Protein AF-A0A9W6CK40-F1 (afdb_monomer_lite)

Sequence (59 aa):
MSGRPALFTQADLARVFAAAKRVGMAVRVDLVRGIAEVVPAGDLPTPNRPVEPRRIRVL

Foldseek 3Di:
DDPDPPPQDPVNVVVVQVVLVVVQWHWDADPVVRDIDIGRVVPDPDPPDDPDPPPDPDD

Structure (mmCIF, N/CA/C/O backbone):
data_AF-A0A9W6CK40-F1
#
_entry.id   AF-A0A9W6CK40-F1
#
loop_
_atom_site.group_PDB
_atom_site.id
_atom_site.type_symbol
_atom_site.label_atom_id
_atom_site.label_alt_id
_atom_site.label_comp_id
_atom_site.label_asym_id
_atom_site.label_entity_id
_atom_site.label_seq_id
_atom_site.pdbx_PDB_ins_code
_atom_site.Cartn_x
_atom_site.Cartn_y
_atom_site.Cartn_z
_atom_site.occupancy
_atom_site.B_iso_or_equiv
_atom_site.auth_seq_id
_atom_site.auth_comp_id
_atom_site.auth_asym_id
_atom_site.auth_atom_id
_atom_site.pdbx_PDB_model_num
ATOM 1 N N . MET A 1 1 ? -1.804 -14.721 -27.004 1.00 46.19 1 MET A N 1
ATOM 2 C CA . MET A 1 1 ? -1.556 -13.365 -26.466 1.00 46.19 1 MET A CA 1
ATOM 3 C C . MET A 1 1 ? -0.358 -13.447 -25.530 1.00 46.19 1 MET A C 1
ATOM 5 O O . MET A 1 1 ? -0.477 -14.005 -24.451 1.00 46.19 1 MET A O 1
ATOM 9 N N . SER A 1 2 ? 0.817 -13.015 -25.991 1.00 47.44 2 SER A N 1
ATOM 10 C CA . SER A 1 2 ? 2.067 -13.055 -25.218 1.00 47.44 2 SER A CA 1
ATOM 11 C C . SER A 1 2 ? 2.071 -11.903 -24.209 1.00 47.44 2 SER A C 1
ATOM 13 O O . SER A 1 2 ? 2.386 -10.771 -24.576 1.00 47.44 2 SER A O 1
ATOM 15 N N . GLY A 1 3 ? 1.707 -12.171 -22.956 1.00 50.84 3 GLY A N 1
ATOM 16 C CA . GLY A 1 3 ? 1.838 -11.210 -21.862 1.00 50.84 3 GLY A CA 1
ATOM 17 C C . GLY A 1 3 ? 3.309 -11.025 -21.505 1.00 50.84 3 GLY A C 1
ATOM 18 O O . GLY A 1 3 ? 3.834 -11.748 -20.665 1.00 50.84 3 GLY A O 1
ATOM 19 N N . ARG A 1 4 ? 3.997 -10.087 -22.167 1.00 53.28 4 ARG A N 1
ATOM 20 C CA . ARG A 1 4 ? 5.311 -9.636 -21.695 1.00 53.28 4 ARG A CA 1
ATOM 21 C C . ARG A 1 4 ? 5.128 -9.083 -20.276 1.00 53.28 4 ARG A C 1
ATOM 23 O O . ARG A 1 4 ? 4.223 -8.267 -20.093 1.00 53.28 4 ARG A O 1
ATOM 30 N N . PRO A 1 5 ? 5.943 -9.495 -19.289 1.00 53.75 5 PRO A N 1
ATOM 31 C CA . PRO A 1 5 ? 5.893 -8.886 -17.969 1.00 53.75 5 PRO A CA 1
ATOM 32 C C . PRO A 1 5 ? 6.148 -7.386 -18.132 1.00 53.75 5 PRO A C 1
ATOM 34 O O . PRO A 1 5 ? 7.142 -6.981 -18.739 1.00 53.75 5 PRO A O 1
ATOM 37 N N . ALA A 1 6 ? 5.211 -6.564 -17.661 1.00 62.31 6 ALA A N 1
ATOM 38 C CA . ALA A 1 6 ? 5.399 -5.124 -17.645 1.00 62.31 6 ALA A CA 1
ATOM 39 C C . ALA A 1 6 ? 6.622 -4.827 -16.770 1.00 62.31 6 ALA A C 1
ATOM 41 O O . ALA A 1 6 ? 6.676 -5.248 -15.613 1.00 62.31 6 ALA A O 1
ATOM 42 N N . LEU A 1 7 ? 7.616 -4.144 -17.337 1.00 63.94 7 LEU A N 1
ATOM 43 C CA . LEU A 1 7 ? 8.783 -3.680 -16.596 1.00 63.94 7 LEU A CA 1
ATOM 44 C C . LEU A 1 7 ? 8.304 -2.614 -15.610 1.00 63.94 7 LEU A C 1
ATOM 46 O O . LEU A 1 7 ? 8.128 -1.455 -15.973 1.00 63.94 7 LEU A O 1
ATOM 50 N N . PHE A 1 8 ? 8.028 -3.029 -14.377 1.00 67.12 8 PHE A N 1
ATOM 51 C CA . PHE A 1 8 ? 7.668 -2.121 -13.298 1.00 67.12 8 PHE A CA 1
ATOM 52 C C . PHE A 1 8 ? 8.915 -1.357 -12.861 1.00 67.12 8 PHE A C 1
ATOM 54 O O . PHE A 1 8 ? 9.899 -1.952 -12.419 1.00 67.12 8 PHE A O 1
ATOM 61 N N . THR A 1 9 ? 8.884 -0.033 -12.980 1.00 81.75 9 THR A N 1
ATOM 62 C CA . THR A 1 9 ? 9.948 0.822 -12.450 1.00 81.75 9 THR A CA 1
ATOM 63 C C . THR A 1 9 ? 9.711 1.124 -10.970 1.00 81.75 9 THR A C 1
ATOM 65 O O . THR A 1 9 ? 8.596 1.015 -10.453 1.00 81.75 9 THR A O 1
ATOM 68 N N . GLN A 1 10 ? 10.749 1.597 -10.273 1.00 80.25 10 GLN A N 1
ATOM 69 C CA . GLN A 1 10 ? 10.601 2.110 -8.906 1.00 80.25 10 GLN A CA 1
ATOM 70 C C . GLN A 1 10 ? 9.584 3.269 -8.830 1.00 80.25 10 GLN A C 1
ATOM 72 O O . GLN A 1 10 ? 8.866 3.400 -7.838 1.00 80.25 10 GLN A O 1
ATOM 77 N N . ALA A 1 11 ? 9.476 4.080 -9.889 1.00 84.25 11 ALA A N 1
ATOM 78 C CA . ALA A 1 11 ? 8.505 5.168 -9.975 1.00 84.25 11 ALA A CA 1
ATOM 79 C C . ALA A 1 11 ? 7.057 4.655 -10.070 1.00 84.25 11 ALA A C 1
ATOM 81 O O . ALA A 1 11 ? 6.148 5.257 -9.499 1.00 84.25 11 ALA A O 1
ATOM 82 N N . ASP A 1 12 ? 6.829 3.529 -10.745 1.00 83.88 12 ASP A N 1
ATOM 83 C CA . ASP A 1 12 ? 5.507 2.897 -10.815 1.00 83.88 12 ASP A CA 1
ATOM 84 C C . ASP A 1 12 ? 5.082 2.363 -9.452 1.00 83.88 12 ASP A C 1
ATOM 86 O O . ASP A 1 12 ? 3.960 2.611 -9.010 1.00 83.88 12 ASP A O 1
ATOM 90 N N . LEU A 1 13 ? 6.008 1.731 -8.731 1.00 81.56 13 LEU A N 1
ATOM 91 C CA . LEU A 1 13 ? 5.758 1.260 -7.374 1.00 81.56 13 LEU A CA 1
ATOM 92 C C . LEU A 1 13 ? 5.418 2.427 -6.427 1.00 81.56 13 LEU A C 1
ATOM 94 O O . LEU A 1 13 ? 4.445 2.360 -5.675 1.00 81.56 13 LEU A O 1
ATOM 98 N N . ALA A 1 14 ? 6.153 3.541 -6.521 1.00 85.94 14 ALA A N 1
ATOM 99 C CA . ALA A 1 14 ? 5.865 4.759 -5.762 1.00 85.94 14 ALA A CA 1
ATOM 100 C C . ALA A 1 14 ? 4.460 5.316 -6.052 1.00 85.94 14 ALA A C 1
ATOM 102 O O . ALA A 1 14 ? 3.763 5.758 -5.134 1.00 85.94 14 ALA A O 1
ATOM 103 N N . ARG A 1 15 ? 4.011 5.255 -7.313 1.00 88.75 15 ARG A N 1
ATOM 104 C CA . ARG A 1 15 ? 2.654 5.662 -7.704 1.00 88.75 15 ARG A CA 1
ATOM 105 C C . ARG A 1 15 ? 1.583 4.761 -7.095 1.00 88.75 15 ARG A C 1
ATOM 107 O O . ARG A 1 15 ? 0.583 5.289 -6.611 1.00 88.75 15 ARG A O 1
ATOM 114 N N . VAL A 1 16 ? 1.803 3.447 -7.055 1.00 86.06 16 VAL A N 1
ATOM 115 C CA . VAL A 1 16 ? 0.886 2.495 -6.403 1.00 86.06 16 VAL A CA 1
ATOM 116 C C . VAL A 1 16 ? 0.766 2.792 -4.907 1.00 86.06 16 VAL A C 1
ATOM 118 O O . VAL A 1 16 ? -0.348 2.923 -4.402 1.00 86.06 16 VAL A O 1
ATOM 121 N N . PHE A 1 17 ? 1.887 2.994 -4.207 1.00 88.12 17 PHE A N 1
ATOM 122 C CA . PHE A 1 17 ? 1.864 3.361 -2.786 1.00 88.12 17 PHE A CA 1
ATOM 123 C C . PHE A 1 17 ? 1.122 4.682 -2.540 1.00 88.12 17 PHE A C 1
ATOM 125 O O . PHE A 1 17 ? 0.304 4.778 -1.624 1.00 88.12 17 PHE A O 1
ATOM 132 N N . ALA A 1 18 ? 1.378 5.701 -3.366 1.00 89.06 18 ALA A N 1
ATOM 133 C CA . ALA A 1 18 ? 0.717 6.996 -3.246 1.00 89.06 18 ALA A CA 1
ATOM 134 C C . ALA A 1 18 ? -0.794 6.903 -3.512 1.00 89.06 18 ALA A C 1
ATOM 136 O O . ALA A 1 18 ? -1.578 7.539 -2.808 1.00 89.06 18 ALA A O 1
ATOM 137 N N . ALA A 1 19 ? -1.210 6.115 -4.506 1.00 90.12 19 ALA A N 1
ATOM 138 C CA . ALA A 1 19 ? -2.617 5.885 -4.813 1.00 90.12 19 ALA A CA 1
ATOM 139 C C . ALA A 1 19 ? -3.329 5.151 -3.669 1.00 90.12 19 ALA A C 1
ATOM 141 O O . ALA A 1 19 ? -4.360 5.633 -3.209 1.00 90.12 19 ALA A O 1
ATOM 142 N N . ALA A 1 20 ? -2.746 4.062 -3.156 1.00 89.31 20 ALA A N 1
ATOM 143 C CA . ALA A 1 20 ? -3.296 3.310 -2.028 1.00 89.31 20 ALA A CA 1
ATOM 144 C C . ALA A 1 20 ? -3.486 4.207 -0.794 1.00 89.31 20 ALA A C 1
ATOM 146 O O . ALA A 1 20 ? -4.579 4.268 -0.230 1.00 89.31 20 ALA A O 1
ATOM 147 N N . LYS A 1 21 ? -2.465 5.004 -0.447 1.00 88.94 21 LYS A N 1
ATOM 148 C CA . LYS A 1 21 ? -2.520 5.922 0.698 1.00 88.94 21 LYS A CA 1
ATOM 149 C C . LYS A 1 21 ? -3.664 6.936 0.595 1.00 88.94 21 LYS A C 1
ATOM 151 O O . LYS A 1 21 ? -4.293 7.240 1.604 1.00 88.94 21 LYS A O 1
ATOM 156 N N . ARG A 1 22 ? -3.946 7.465 -0.604 1.00 89.50 22 ARG A N 1
ATOM 157 C CA . ARG A 1 22 ? -5.023 8.454 -0.820 1.00 89.50 22 ARG A CA 1
ATOM 158 C C . ARG A 1 22 ? -6.419 7.903 -0.538 1.00 89.50 22 ARG A C 1
ATOM 160 O O . ARG A 1 22 ? -7.304 8.687 -0.222 1.00 89.50 22 ARG A O 1
ATOM 167 N N . VAL A 1 23 ? -6.606 6.590 -0.645 1.00 91.75 23 VAL A N 1
ATOM 168 C CA . VAL A 1 23 ? -7.899 5.921 -0.434 1.00 91.75 23 VAL A CA 1
ATOM 169 C C . VAL A 1 23 ? -7.959 5.147 0.888 1.00 91.75 23 VAL A C 1
ATOM 171 O O . VAL A 1 23 ? -8.829 4.305 1.066 1.00 91.75 23 VAL A O 1
ATOM 174 N N . GLY A 1 24 ? -7.033 5.409 1.820 1.00 88.19 24 GLY A N 1
ATOM 175 C CA . GLY A 1 24 ? -7.003 4.731 3.123 1.00 88.19 24 GLY A CA 1
ATOM 176 C C . GLY A 1 24 ? -6.542 3.269 3.062 1.00 88.19 24 GLY A C 1
ATOM 177 O O . GLY A 1 24 ? -6.764 2.507 4.001 1.00 88.19 24 GLY A O 1
ATOM 178 N N . MET A 1 25 ? -5.888 2.878 1.969 1.00 91.31 25 MET A N 1
ATOM 179 C CA . MET A 1 25 ? -5.310 1.552 1.783 1.00 91.31 25 MET A CA 1
ATOM 180 C C . MET A 1 25 ? -3.793 1.601 1.991 1.00 91.31 25 MET A C 1
ATOM 182 O O . MET A 1 25 ? -3.147 2.647 1.881 1.00 91.31 25 MET A O 1
ATOM 186 N N . ALA A 1 26 ? -3.205 0.446 2.252 1.00 88.69 26 ALA A N 1
ATOM 187 C CA . ALA A 1 26 ? -1.775 0.243 2.340 1.00 88.69 26 ALA A CA 1
ATOM 188 C C . ALA A 1 26 ? -1.341 -0.928 1.463 1.00 88.69 26 ALA A C 1
ATOM 190 O O . ALA A 1 26 ? -2.152 -1.747 1.043 1.00 88.69 26 ALA A O 1
ATOM 191 N N . VAL A 1 27 ? -0.046 -1.005 1.180 1.00 87.62 27 VAL A N 1
ATOM 192 C CA . VAL A 1 27 ? 0.529 -2.106 0.410 1.00 87.62 27 VAL A CA 1
ATOM 193 C C . VAL A 1 27 ? 1.342 -2.976 1.360 1.00 87.62 27 VAL A C 1
ATOM 195 O O . VAL A 1 27 ? 2.322 -2.514 1.947 1.00 87.62 27 VAL A O 1
ATOM 198 N N . ARG A 1 28 ? 0.931 -4.232 1.510 1.00 85.62 28 ARG A N 1
ATOM 199 C CA . ARG A 1 28 ? 1.651 -5.266 2.251 1.00 85.62 28 ARG A CA 1
ATOM 200 C C . ARG A 1 28 ? 2.561 -6.010 1.284 1.00 85.62 28 ARG A C 1
ATOM 202 O O . ARG A 1 28 ? 2.085 -6.537 0.285 1.00 85.62 28 ARG A O 1
ATOM 209 N N . VAL A 1 29 ? 3.855 -6.057 1.588 1.00 85.19 29 VAL A N 1
ATOM 210 C CA . VAL A 1 29 ? 4.849 -6.783 0.787 1.00 85.19 29 VAL A CA 1
ATOM 211 C C . VAL A 1 29 ? 5.382 -7.952 1.604 1.00 85.19 29 VAL A C 1
ATOM 213 O O . VAL A 1 29 ? 6.049 -7.754 2.618 1.00 85.19 29 VAL A O 1
ATOM 216 N N . ASP A 1 30 ? 5.088 -9.168 1.157 1.00 84.12 30 ASP A N 1
ATOM 217 C CA . ASP A 1 30 ? 5.712 -10.388 1.651 1.00 84.12 30 ASP A CA 1
ATOM 218 C C . ASP A 1 30 ? 6.991 -10.641 0.844 1.00 84.12 30 ASP A C 1
ATOM 220 O O . ASP A 1 30 ? 6.954 -11.110 -0.295 1.00 84.12 30 ASP A O 1
ATOM 224 N N . LEU A 1 31 ? 8.136 -10.312 1.444 1.00 82.06 31 LEU A N 1
ATOM 225 C CA . LEU A 1 31 ? 9.453 -10.492 0.828 1.00 82.06 31 LEU A CA 1
ATOM 226 C C . LEU A 1 31 ? 9.871 -11.967 0.717 1.00 82.06 31 LEU A C 1
ATOM 228 O O . LEU A 1 31 ? 10.747 -12.280 -0.082 1.00 82.06 31 LEU A O 1
ATOM 232 N N . VAL A 1 32 ? 9.266 -12.867 1.500 1.00 84.56 32 VAL A N 1
ATOM 233 C CA . VAL A 1 32 ? 9.582 -14.305 1.488 1.00 84.56 32 VAL A CA 1
ATOM 234 C C . VAL A 1 32 ? 8.867 -14.986 0.328 1.00 84.56 32 VAL A C 1
ATOM 236 O O . VAL A 1 32 ? 9.457 -15.798 -0.380 1.00 84.56 32 VAL A O 1
ATOM 239 N N . ARG A 1 33 ? 7.592 -14.646 0.125 1.00 81.38 33 ARG A N 1
ATOM 240 C CA . ARG A 1 33 ? 6.761 -15.206 -0.950 1.00 81.38 33 ARG A CA 1
ATOM 241 C C . ARG A 1 33 ? 6.827 -14.397 -2.244 1.00 81.38 33 ARG A C 1
ATOM 243 O O . ARG A 1 33 ? 6.364 -14.878 -3.273 1.00 81.38 33 ARG A O 1
ATOM 250 N N . GLY A 1 34 ? 7.380 -13.184 -2.199 1.00 80.62 34 GLY A N 1
ATOM 251 C CA . GLY A 1 34 ? 7.444 -12.273 -3.342 1.00 80.62 34 GLY A CA 1
ATOM 252 C C . GLY A 1 34 ? 6.073 -11.730 -3.753 1.00 80.62 34 GLY A C 1
ATOM 253 O O . GLY A 1 34 ? 5.848 -11.468 -4.932 1.00 80.62 34 GLY A O 1
ATOM 254 N N . ILE A 1 35 ? 5.145 -11.593 -2.802 1.00 81.06 35 ILE A N 1
ATOM 255 C CA . ILE A 1 35 ? 3.759 -11.178 -3.053 1.00 81.06 35 ILE A CA 1
ATOM 256 C C . ILE A 1 35 ? 3.558 -9.755 -2.527 1.00 81.06 35 ILE A C 1
ATOM 258 O O . ILE A 1 35 ? 3.977 -9.431 -1.416 1.00 81.06 35 ILE A O 1
ATOM 262 N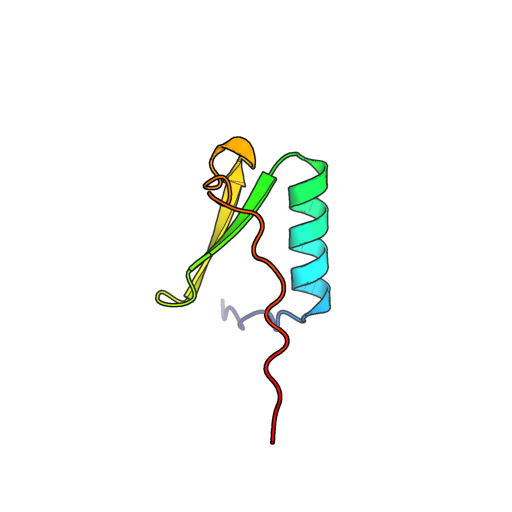 N . ALA A 1 36 ? 2.890 -8.908 -3.310 1.00 84.06 36 ALA A N 1
ATOM 263 C CA . ALA A 1 36 ? 2.448 -7.586 -2.884 1.00 84.06 36 ALA A CA 1
ATOM 264 C C . ALA A 1 36 ? 0.921 -7.489 -2.972 1.00 84.06 36 ALA A C 1
ATOM 266 O O . ALA A 1 36 ? 0.333 -7.816 -4.001 1.00 84.06 36 ALA A O 1
ATOM 267 N N . GLU A 1 37 ? 0.287 -7.020 -1.902 1.00 85.88 37 GLU A N 1
ATOM 268 C CA . GLU A 1 37 ? -1.170 -6.927 -1.779 1.00 85.88 37 GLU A CA 1
ATOM 269 C C . GLU A 1 37 ? -1.580 -5.538 -1.301 1.00 85.88 37 GLU A C 1
ATOM 271 O O . GLU A 1 37 ? -0.897 -4.932 -0.475 1.00 85.88 37 GLU A O 1
ATOM 276 N N . VAL A 1 38 ? -2.716 -5.041 -1.790 1.00 87.62 38 VAL A N 1
ATOM 277 C CA . VAL A 1 38 ? -3.328 -3.806 -1.291 1.00 87.62 38 VAL A CA 1
ATOM 278 C C . VAL A 1 38 ? -4.367 -4.183 -0.240 1.00 87.62 38 VAL A C 1
ATOM 280 O O . VAL A 1 38 ? -5.327 -4.884 -0.545 1.00 87.62 38 VAL A O 1
ATOM 283 N N . VAL A 1 39 ? -4.171 -3.722 0.989 1.00 88.25 39 VAL A N 1
ATOM 284 C CA . VAL A 1 39 ? -5.008 -4.038 2.154 1.00 88.25 39 VAL A CA 1
ATOM 285 C C . VAL A 1 39 ? -5.526 -2.751 2.801 1.00 88.25 39 VAL A C 1
ATOM 287 O O . VAL A 1 39 ? -4.887 -1.706 2.653 1.00 88.25 39 VAL A O 1
ATOM 290 N N . PRO A 1 40 ? -6.652 -2.775 3.528 1.00 89.44 40 PRO A N 1
ATOM 291 C CA . PRO A 1 40 ? -7.059 -1.652 4.368 1.00 89.44 40 PRO A CA 1
ATOM 292 C C . PRO A 1 40 ? -5.944 -1.253 5.340 1.00 89.4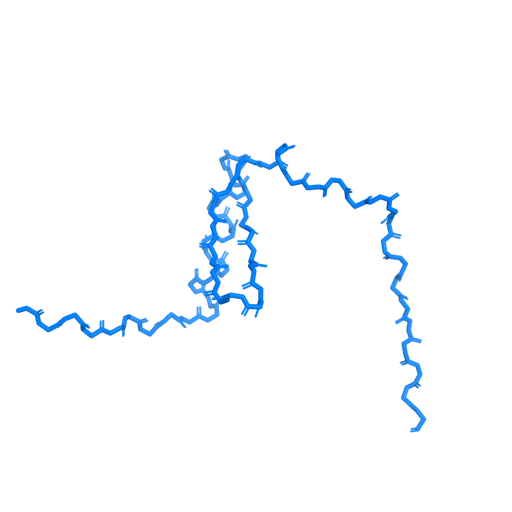4 40 PRO A C 1
ATOM 294 O O . PRO A 1 40 ? -5.310 -2.107 5.955 1.00 89.44 40 PRO A O 1
ATOM 297 N N . ALA A 1 41 ? -5.692 0.049 5.509 1.00 82.94 41 ALA A N 1
ATOM 298 C CA . ALA A 1 41 ? -4.60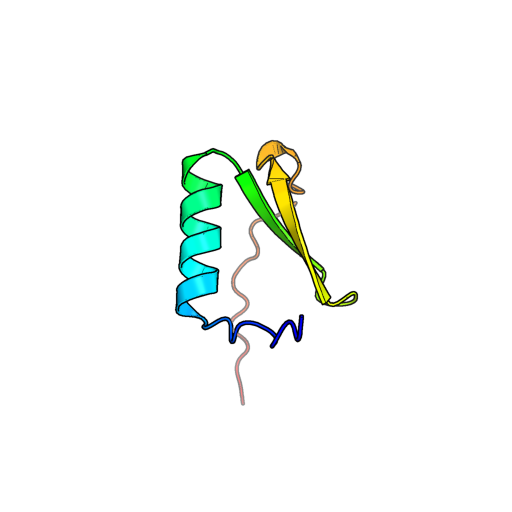9 0.506 6.384 1.00 82.94 41 ALA A CA 1
ATOM 299 C C . ALA A 1 41 ? -4.815 0.108 7.860 1.00 82.94 41 ALA A C 1
ATOM 301 O O . ALA A 1 41 ? -3.835 -0.049 8.583 1.00 82.94 41 ALA A O 1
ATOM 302 N N . GLY A 1 42 ? -6.067 -0.083 8.293 1.00 81.25 42 GLY A N 1
ATOM 303 C CA . GLY A 1 42 ? -6.407 -0.570 9.636 1.00 81.25 42 GLY A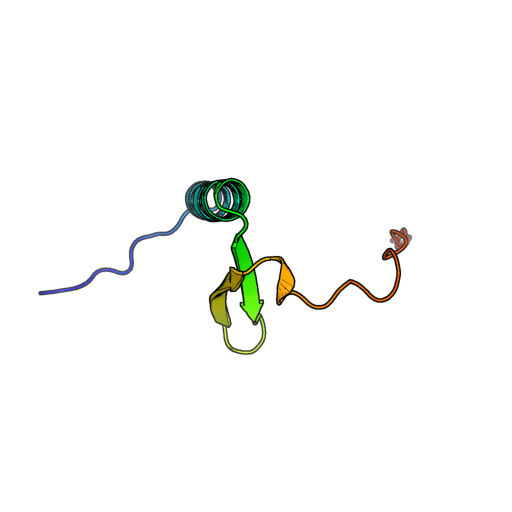 CA 1
ATOM 304 C C . GLY A 1 42 ? -6.075 -2.048 9.878 1.00 81.25 42 GLY A C 1
ATOM 305 O O . GLY A 1 42 ? -5.934 -2.442 11.030 1.00 81.25 42 GLY A O 1
ATOM 306 N N . ASP A 1 43 ? -5.893 -2.835 8.813 1.00 81.38 43 ASP A N 1
ATOM 307 C CA . ASP A 1 43 ? -5.522 -4.255 8.896 1.00 81.38 43 ASP A CA 1
ATOM 308 C C . ASP A 1 43 ? -4.001 -4.448 8.966 1.00 81.38 43 ASP A C 1
ATOM 310 O O . ASP A 1 43 ? -3.505 -5.568 9.132 1.00 81.38 43 ASP A O 1
ATOM 314 N N . LEU A 1 44 ? -3.232 -3.363 8.811 1.00 75.00 44 LEU A N 1
ATOM 315 C CA . LEU A 1 44 ? -1.799 -3.422 9.028 1.00 75.00 44 LEU A CA 1
ATOM 316 C C . LEU A 1 44 ? -1.520 -3.636 10.516 1.00 75.00 44 LEU A C 1
ATOM 318 O O . LEU A 1 44 ? -2.087 -2.928 11.351 1.00 75.00 44 LEU A O 1
ATOM 322 N N . PRO A 1 45 ? -0.598 -4.551 10.864 1.00 72.44 45 PRO A N 1
ATOM 323 C CA . PRO A 1 45 ? -0.166 -4.677 12.240 1.00 72.44 45 PRO A CA 1
ATOM 324 C C . PRO A 1 45 ? 0.402 -3.332 12.682 1.00 72.44 45 PRO A C 1
ATOM 326 O O . PRO A 1 45 ? 1.336 -2.805 12.068 1.00 72.44 45 PRO A O 1
ATOM 329 N N . THR A 1 46 ? -0.159 -2.772 13.750 1.00 67.88 46 THR A N 1
ATOM 330 C CA . THR A 1 46 ? 0.415 -1.596 14.388 1.00 67.88 46 THR A CA 1
ATOM 331 C C . THR A 1 46 ? 1.846 -1.961 14.770 1.00 67.88 46 THR A C 1
ATOM 333 O O . THR A 1 46 ? 2.043 -2.977 15.445 1.00 67.88 46 THR A O 1
ATOM 336 N N . PRO A 1 47 ? 2.872 -1.208 14.334 1.00 65.75 47 PRO A N 1
ATOM 337 C CA . PRO A 1 47 ? 4.220 -1.463 14.805 1.00 65.75 47 PRO A CA 1
ATOM 338 C C . PRO A 1 47 ? 4.198 -1.365 16.332 1.00 65.75 47 PRO A C 1
ATOM 340 O O . PRO A 1 47 ? 3.979 -0.294 16.891 1.00 65.75 47 PRO A O 1
ATOM 343 N N . ASN A 1 48 ? 4.379 -2.511 17.000 1.00 64.88 48 ASN A N 1
ATOM 344 C CA . ASN A 1 48 ? 4.228 -2.652 18.454 1.00 64.88 48 ASN A CA 1
ATOM 345 C C . ASN A 1 48 ? 5.151 -1.713 19.245 1.00 64.88 48 ASN A C 1
ATOM 347 O O . ASN A 1 48 ? 4.936 -1.492 20.435 1.00 64.88 48 ASN A O 1
ATOM 351 N N . ARG A 1 49 ? 6.177 -1.157 18.591 1.00 59.09 49 ARG A 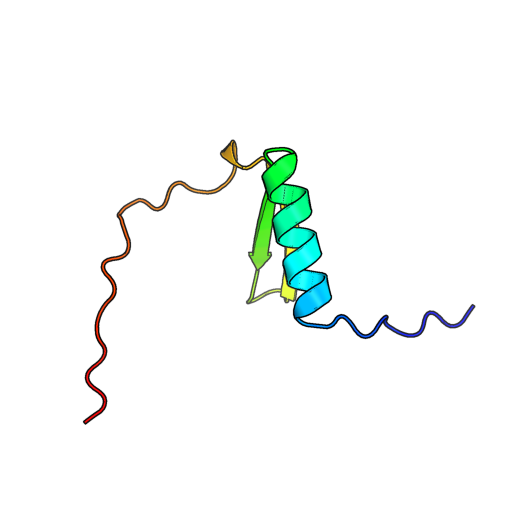N 1
ATOM 352 C CA . ARG A 1 49 ? 6.996 -0.045 19.067 1.00 59.09 49 ARG A CA 1
ATOM 353 C C . ARG A 1 49 ? 7.431 0.8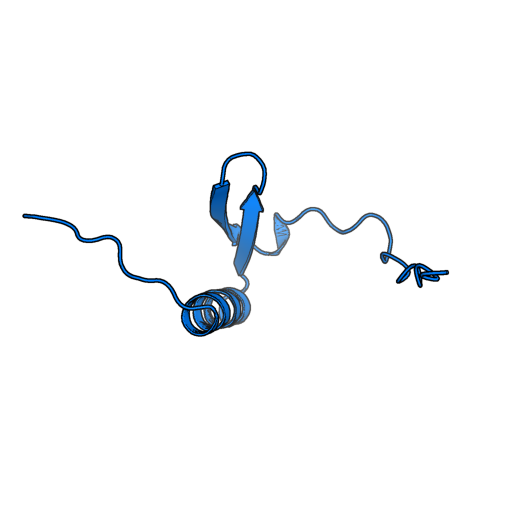01 17.870 1.00 59.09 49 ARG A C 1
ATOM 355 O O . ARG A 1 49 ? 7.670 0.232 16.801 1.00 59.09 49 ARG A O 1
ATOM 362 N N . PRO A 1 50 ? 7.607 2.122 18.035 1.00 65.88 50 PRO A N 1
ATOM 363 C CA . PRO A 1 50 ? 8.422 2.899 17.113 1.00 65.88 50 PRO A CA 1
ATOM 364 C C . PRO A 1 50 ? 9.764 2.180 16.945 1.00 65.88 50 PRO A C 1
ATOM 366 O O . PRO A 1 50 ? 10.454 1.914 17.930 1.00 65.88 50 PRO A O 1
ATOM 369 N N . VAL A 1 51 ? 10.111 1.797 15.715 1.00 65.62 51 VAL A N 1
ATOM 370 C CA . VAL A 1 51 ? 11.439 1.254 15.429 1.00 65.62 51 VAL A CA 1
ATOM 371 C C . VAL A 1 51 ? 12.408 2.412 15.605 1.00 65.62 51 VAL A C 1
ATOM 373 O O . VAL A 1 51 ? 12.487 3.291 14.748 1.00 65.62 51 VAL A O 1
ATOM 376 N N . GLU A 1 52 ? 13.109 2.451 16.737 1.00 69.75 52 GLU A N 1
ATOM 377 C CA . GLU A 1 52 ? 14.214 3.385 16.901 1.00 69.75 52 GLU A CA 1
ATOM 378 C C . GLU A 1 52 ? 15.227 3.111 15.782 1.00 69.75 52 GLU A C 1
ATOM 380 O O . GLU A 1 52 ? 15.670 1.964 15.631 1.00 69.75 52 GLU A O 1
ATOM 385 N N . PRO A 1 53 ? 15.582 4.116 14.963 1.00 64.31 53 PRO A N 1
ATOM 386 C CA . PRO A 1 53 ? 16.560 3.933 13.906 1.00 64.31 53 PRO A CA 1
ATOM 387 C C . PRO A 1 53 ? 17.908 3.585 14.541 1.00 64.31 53 PRO A C 1
ATOM 389 O O . PRO A 1 53 ? 18.649 4.451 15.008 1.00 64.31 53 PRO A O 1
ATOM 392 N N . ARG A 1 54 ? 18.238 2.290 14.570 1.00 67.88 54 ARG A N 1
ATOM 393 C CA . ARG A 1 54 ? 19.550 1.812 15.002 1.00 67.88 54 ARG A CA 1
ATOM 394 C C . ARG A 1 54 ? 20.575 2.288 13.980 1.00 67.88 54 ARG A C 1
ATOM 396 O O . ARG A 1 54 ? 20.649 1.757 12.876 1.00 67.88 54 ARG A O 1
ATOM 403 N N . ARG A 1 55 ? 21.378 3.292 14.344 1.00 71.31 55 ARG A N 1
ATOM 404 C CA . ARG A 1 55 ? 22.581 3.649 13.584 1.00 71.31 55 ARG A CA 1
ATOM 405 C C . ARG A 1 55 ? 23.558 2.481 13.684 1.00 71.31 55 ARG A C 1
ATOM 407 O O . ARG A 1 55 ? 24.261 2.345 14.682 1.00 71.31 55 ARG A O 1
ATOM 414 N N . ILE A 1 56 ? 23.580 1.622 12.671 1.00 67.75 56 ILE A N 1
ATOM 415 C CA . ILE A 1 56 ? 24.628 0.616 12.518 1.00 67.75 56 ILE A CA 1
ATOM 416 C C . ILE A 1 56 ? 25.916 1.395 12.231 1.00 67.75 56 ILE A C 1
ATOM 418 O O . ILE A 1 56 ? 26.030 2.043 11.192 1.00 67.75 56 ILE A O 1
ATOM 422 N N . ARG A 1 57 ? 26.862 1.403 13.179 1.00 57.69 57 ARG A N 1
ATOM 423 C CA . ARG A 1 57 ? 28.222 1.879 12.908 1.00 57.69 57 ARG A CA 1
ATOM 424 C C . ARG A 1 57 ? 28.883 0.830 12.023 1.00 57.69 57 ARG A C 1
ATOM 426 O O . ARG A 1 57 ? 29.185 -0.259 12.498 1.00 57.69 57 ARG A O 1
ATOM 433 N N . VAL A 1 58 ? 29.049 1.150 10.747 1.00 58.16 58 VAL A N 1
ATOM 434 C CA . VAL A 1 58 ? 29.975 0.423 9.879 1.00 58.16 58 VAL A CA 1
ATOM 435 C C . VAL A 1 58 ? 31.373 0.851 10.330 1.00 58.16 58 VAL A C 1
ATOM 437 O O . VAL A 1 58 ? 31.695 2.037 10.237 1.00 58.16 58 VAL A O 1
ATOM 440 N N . LEU A 1 59 ? 32.111 -0.076 10.945 1.00 58.06 59 LEU A N 1
ATOM 441 C CA . LEU A 1 59 ? 33.539 0.066 11.247 1.00 58.06 59 LEU A CA 1
ATOM 442 C C . LEU A 1 59 ? 34.353 -0.419 10.049 1.00 58.06 59 LEU A C 1
ATOM 444 O O . LEU A 1 59 ? 33.918 -1.420 9.435 1.00 58.06 59 LEU A O 1
#

Radius of gyration: 15.84 Å; chains: 1; bounding box: 41×24×46 Å

pLDDT: mean 76.22, std 12.74, range [46.19, 91.75]

Secondary structure (DSSP, 8-state):
---PPP---HHHHHHHHHHHHHTTEEEEEETTTTEEEEEEGGGSPP-SS----------

Organism: Xanthobacter flavus (NCBI:txid281)